Protein AF-G9WQK7-F1 (afdb_monomer_lite)

Radius of gyration: 15.36 Å; chains: 1; bounding box: 30×28×38 Å

pLDDT: mean 84.21, std 6.92, range [48.75, 92.44]

Structure (mmCIF, N/CA/C/O backbone):
data_AF-G9WQK7-F1
#
_entry.id   AF-G9WQK7-F1
#
loop_
_atom_site.group_PDB
_atom_site.id
_atom_site.type_symbol
_atom_site.label_atom_id
_atom_site.label_alt_id
_atom_site.label_comp_id
_atom_site.label_asym_id
_atom_site.label_entity_id
_atom_site.label_seq_id
_atom_site.pdbx_PDB_ins_code
_atom_site.Cartn_x
_atom_site.Cartn_y
_atom_site.Cartn_z
_atom_site.occupancy
_atom_site.B_iso_or_equiv
_atom_site.auth_seq_id
_atom_site.auth_comp_id
_atom_site.auth_asym_id
_atom_site.auth_atom_id
_atom_site.pdbx_PDB_model_num
ATOM 1 N N . MET A 1 1 ? 9.352 -19.002 -16.312 1.00 48.75 1 MET A N 1
ATOM 2 C CA . MET A 1 1 ? 9.731 -18.157 -17.466 1.00 48.75 1 MET A CA 1
ATOM 3 C C . MET A 1 1 ? 10.780 -17.165 -16.992 1.00 48.75 1 MET A C 1
ATOM 5 O O . MET A 1 1 ? 10.485 -16.407 -16.076 1.00 48.75 1 MET A O 1
ATOM 9 N N . ALA A 1 2 ? 12.004 -17.220 -17.521 1.00 63.75 2 ALA A N 1
ATOM 10 C CA . ALA A 1 2 ? 13.044 -16.256 -17.168 1.00 63.75 2 ALA A CA 1
ATOM 11 C C . ALA A 1 2 ? 12.718 -14.914 -17.838 1.00 63.75 2 ALA A C 1
ATOM 13 O O . ALA A 1 2 ? 12.583 -14.844 -19.058 1.00 63.75 2 ALA A O 1
ATOM 14 N N . VAL A 1 3 ? 12.520 -13.867 -17.039 1.00 69.75 3 VAL A N 1
ATOM 15 C CA . VAL A 1 3 ? 12.319 -12.502 -17.538 1.00 69.75 3 VAL A CA 1
ATOM 16 C C . VAL A 1 3 ? 13.588 -12.063 -18.259 1.00 69.75 3 VAL A C 1
ATOM 18 O O . VAL A 1 3 ? 14.672 -12.104 -17.683 1.00 69.75 3 VAL A O 1
ATOM 21 N N . SER A 1 4 ? 13.456 -11.645 -19.517 1.00 81.88 4 SER A N 1
ATOM 22 C CA . SER A 1 4 ? 14.590 -11.101 -20.269 1.00 81.88 4 SER A CA 1
ATOM 23 C C . SER A 1 4 ? 15.107 -9.818 -19.609 1.00 81.88 4 SER A C 1
ATOM 25 O O . SER A 1 4 ? 14.337 -9.043 -19.030 1.00 81.88 4 SER A O 1
ATOM 27 N N . GLU A 1 5 ? 16.405 -9.536 -19.735 1.00 79.25 5 GLU A N 1
ATOM 28 C CA . GLU A 1 5 ? 16.994 -8.295 -19.208 1.00 79.25 5 GLU A CA 1
ATOM 29 C C . GLU A 1 5 ? 16.293 -7.037 -19.749 1.00 79.25 5 GLU A C 1
ATOM 31 O O . GLU A 1 5 ? 16.142 -6.037 -19.042 1.00 79.25 5 GLU A O 1
ATOM 36 N N . ALA A 1 6 ? 15.801 -7.099 -20.990 1.00 79.88 6 ALA A N 1
ATOM 37 C CA . ALA A 1 6 ? 15.022 -6.034 -21.609 1.00 79.88 6 ALA A CA 1
ATOM 38 C C . ALA A 1 6 ? 13.699 -5.771 -20.863 1.00 79.88 6 ALA A C 1
ATOM 40 O O . ALA A 1 6 ? 13.368 -4.615 -20.584 1.00 79.88 6 ALA A O 1
ATOM 41 N N . GLN A 1 7 ? 12.974 -6.825 -20.469 1.00 75.62 7 GLN A N 1
ATOM 42 C CA . GLN A 1 7 ? 11.739 -6.709 -19.683 1.00 75.62 7 GLN A CA 1
ATOM 43 C C . GLN A 1 7 ? 12.005 -6.173 -18.270 1.00 75.62 7 GLN A C 1
ATOM 45 O O . GLN A 1 7 ? 11.238 -5.339 -17.774 1.00 75.62 7 GLN A O 1
ATOM 50 N N . ALA A 1 8 ? 13.109 -6.583 -17.639 1.00 79.75 8 ALA A N 1
ATOM 51 C CA . ALA A 1 8 ? 13.509 -6.064 -16.332 1.00 79.75 8 ALA A CA 1
ATOM 52 C C . ALA A 1 8 ? 13.804 -4.552 -16.389 1.00 79.75 8 ALA A C 1
ATOM 54 O O . ALA A 1 8 ? 13.275 -3.781 -15.581 1.00 79.75 8 ALA A O 1
ATOM 55 N N . ARG A 1 9 ? 14.571 -4.102 -17.395 1.00 80.12 9 ARG A N 1
ATOM 56 C CA . ARG A 1 9 ? 14.881 -2.675 -17.611 1.00 80.12 9 ARG A CA 1
ATOM 57 C C . ARG A 1 9 ? 13.633 -1.850 -17.924 1.00 80.12 9 ARG A C 1
ATOM 59 O O . ARG A 1 9 ? 13.479 -0.756 -17.381 1.00 80.12 9 ARG A O 1
ATOM 66 N N . ALA A 1 10 ? 12.731 -2.361 -18.763 1.00 82.12 10 ALA A N 1
ATOM 67 C CA . ALA A 1 10 ? 11.471 -1.687 -19.082 1.00 82.12 10 ALA A CA 1
ATOM 68 C C . ALA A 1 10 ? 10.589 -1.515 -17.833 1.00 82.12 10 ALA A C 1
ATOM 70 O O . ALA A 1 10 ? 10.093 -0.419 -17.567 1.00 82.12 10 ALA A O 1
ATOM 71 N N . THR A 1 11 ? 10.478 -2.564 -17.015 1.00 79.56 11 THR A N 1
ATOM 72 C CA . THR A 1 11 ? 9.722 -2.532 -15.755 1.00 79.56 11 THR A CA 1
ATOM 73 C C . THR A 1 11 ? 10.321 -1.536 -14.763 1.00 79.56 11 THR A C 1
ATOM 75 O O . THR A 1 11 ? 9.587 -0.779 -14.128 1.00 79.56 11 THR A O 1
ATOM 78 N N . ALA A 1 12 ? 11.651 -1.485 -14.644 1.00 79.94 12 ALA A N 1
ATOM 79 C CA . ALA A 1 12 ? 12.334 -0.525 -13.779 1.00 79.94 12 ALA A CA 1
ATOM 80 C C . ALA A 1 12 ? 12.090 0.928 -14.224 1.00 79.94 12 ALA A C 1
ATOM 82 O O . ALA A 1 12 ? 11.728 1.766 -13.397 1.00 79.94 12 ALA A O 1
ATOM 83 N N . LYS A 1 13 ? 12.205 1.217 -15.531 1.00 84.25 13 LYS A N 1
ATOM 84 C CA . LYS A 1 13 ? 11.912 2.547 -16.097 1.00 84.25 13 LYS A CA 1
ATOM 85 C C . LYS A 1 13 ? 10.462 2.962 -15.860 1.00 84.25 13 LYS A C 1
ATOM 87 O O . LYS A 1 13 ? 10.212 4.085 -15.428 1.00 84.25 13 LYS A O 1
ATOM 92 N N . TYR A 1 14 ? 9.513 2.056 -16.101 1.00 82.44 14 TYR A N 1
ATOM 93 C CA . TYR A 1 14 ? 8.099 2.314 -15.836 1.00 82.44 14 TYR A CA 1
ATOM 94 C C . TYR A 1 14 ? 7.862 2.612 -14.355 1.00 82.44 14 TYR A C 1
ATOM 96 O O . TYR A 1 14 ? 7.163 3.572 -14.026 1.00 82.44 14 TYR A O 1
ATOM 104 N N . LYS A 1 15 ? 8.487 1.836 -13.460 1.00 81.94 15 LYS A N 1
ATOM 105 C CA . LYS A 1 15 ? 8.329 2.033 -12.023 1.00 81.94 15 LYS A CA 1
ATOM 106 C C . LYS A 1 15 ? 8.879 3.378 -11.552 1.00 81.94 15 LYS A C 1
ATOM 108 O O . LYS A 1 15 ? 8.199 4.060 -10.798 1.00 81.94 15 LYS A O 1
ATOM 113 N N . ALA A 1 16 ? 10.060 3.769 -12.024 1.00 81.81 16 ALA A N 1
ATOM 114 C CA . ALA A 1 16 ? 10.675 5.048 -11.672 1.00 81.81 16 ALA A CA 1
ATOM 115 C C . ALA A 1 16 ? 9.885 6.260 -12.197 1.00 81.81 16 ALA A C 1
ATOM 117 O O . ALA A 1 16 ? 9.845 7.292 -11.537 1.00 81.81 16 ALA A O 1
ATOM 118 N N . LYS A 1 17 ? 9.245 6.136 -13.369 1.00 86.00 17 LYS A N 1
ATOM 119 C CA . LYS A 1 17 ? 8.456 7.222 -13.968 1.00 86.00 17 LYS A CA 1
ATOM 120 C C . LYS A 1 17 ? 7.079 7.392 -13.320 1.00 86.00 17 LYS A C 1
ATOM 122 O O . LYS A 1 17 ? 6.613 8.519 -13.204 1.00 86.00 17 LYS A O 1
ATOM 127 N N . ASN A 1 18 ? 6.421 6.293 -12.945 1.00 85.88 18 ASN A N 1
ATOM 128 C CA . ASN A 1 18 ? 5.003 6.313 -12.563 1.00 85.88 18 ASN A CA 1
ATOM 129 C C . ASN A 1 18 ? 4.744 6.099 -11.066 1.00 85.88 18 ASN A C 1
ATOM 131 O O . ASN A 1 18 ? 3.642 6.384 -10.607 1.00 85.88 18 ASN A O 1
ATOM 135 N N . TYR A 1 19 ? 5.721 5.610 -10.293 1.00 83.44 19 TYR A N 1
ATOM 136 C CA . TYR A 1 19 ? 5.552 5.408 -8.853 1.00 83.44 19 TYR A CA 1
ATOM 137 C C . TYR A 1 19 ? 6.530 6.260 -8.054 1.00 83.44 19 TYR A C 1
ATOM 139 O O . TYR A 1 19 ? 7.746 6.179 -8.224 1.00 83.44 19 TYR A O 1
ATOM 147 N N . LYS A 1 20 ? 5.985 7.019 -7.103 1.00 84.25 20 LYS A N 1
ATOM 148 C CA . LYS A 1 20 ? 6.758 7.679 -6.054 1.00 84.25 20 LYS A CA 1
ATOM 149 C C . LYS A 1 20 ? 6.767 6.786 -4.815 1.00 84.25 20 LYS A C 1
ATOM 151 O O . LYS A 1 20 ? 5.716 6.317 -4.386 1.00 84.25 20 LYS A O 1
ATOM 156 N N . ARG A 1 21 ? 7.953 6.517 -4.261 1.00 81.62 21 ARG A N 1
ATOM 157 C CA . ARG A 1 21 ? 8.088 5.761 -3.007 1.00 81.62 21 ARG A CA 1
ATOM 158 C C . ARG A 1 21 ? 7.778 6.676 -1.827 1.00 81.62 21 ARG A C 1
ATOM 160 O O . ARG A 1 21 ? 8.308 7.783 -1.769 1.00 81.62 21 ARG A O 1
ATOM 167 N N . VAL A 1 22 ? 6.953 6.193 -0.906 1.00 82.38 22 VAL A N 1
ATOM 168 C CA . VAL A 1 22 ? 6.707 6.824 0.394 1.00 82.38 22 VAL A CA 1
ATOM 169 C C . VAL A 1 22 ? 7.396 5.942 1.436 1.00 82.38 22 VAL A C 1
ATOM 171 O O . VAL A 1 22 ? 7.004 4.780 1.555 1.00 82.38 22 VAL A O 1
ATOM 174 N N . PRO A 1 23 ? 8.463 6.416 2.104 1.00 83.69 23 PRO A N 1
ATOM 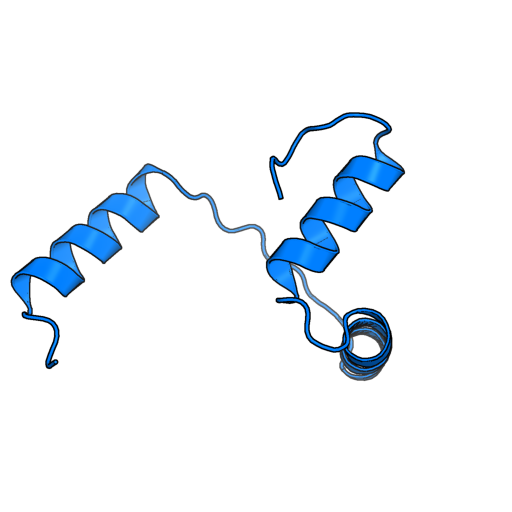175 C CA . PRO A 1 23 ? 9.062 5.670 3.202 1.00 83.69 23 PRO A CA 1
ATOM 176 C C . PRO A 1 23 ? 8.073 5.621 4.370 1.00 83.69 23 PRO A C 1
ATOM 178 O O . PRO A 1 23 ? 7.440 6.626 4.692 1.00 83.69 23 PRO A O 1
ATOM 181 N N . LEU A 1 24 ? 7.922 4.440 4.959 1.00 85.81 24 LEU A N 1
ATOM 182 C CA . LEU A 1 24 ? 7.090 4.199 6.128 1.00 85.81 24 LEU A CA 1
ATOM 183 C C . LEU A 1 24 ? 7.927 3.384 7.108 1.00 85.81 24 LEU A C 1
ATOM 185 O O . LEU A 1 24 ? 8.184 2.205 6.861 1.00 85.81 24 LEU A O 1
ATOM 189 N N . ASP A 1 25 ? 8.355 4.033 8.183 1.00 88.06 25 ASP A N 1
ATOM 190 C CA . ASP A 1 25 ? 9.085 3.383 9.262 1.00 88.06 25 ASP A CA 1
ATOM 191 C C . ASP A 1 25 ? 8.075 2.869 10.289 1.00 88.06 25 ASP A C 1
ATOM 193 O O . ASP A 1 25 ? 7.238 3.624 10.783 1.00 88.06 25 ASP A O 1
ATOM 197 N N . LEU A 1 26 ? 8.140 1.573 10.580 1.00 85.75 26 LEU A N 1
ATOM 198 C CA . LEU A 1 26 ? 7.293 0.893 11.558 1.00 85.75 26 LEU A CA 1
ATOM 199 C C . LEU A 1 26 ? 8.192 0.160 12.545 1.00 85.75 26 LEU A C 1
ATOM 201 O O . LEU A 1 26 ? 9.251 -0.358 12.169 1.00 85.75 26 LEU A O 1
ATOM 205 N N . ARG A 1 27 ? 7.759 0.068 13.800 1.00 90.12 27 ARG A N 1
ATOM 206 C CA . ARG A 1 27 ? 8.359 -0.878 14.740 1.00 90.12 27 ARG A CA 1
ATOM 207 C C . ARG A 1 27 ? 8.018 -2.301 14.303 1.00 90.12 27 ARG A C 1
ATOM 209 O O . ARG A 1 27 ? 6.978 -2.542 13.696 1.00 90.12 27 ARG A O 1
ATOM 216 N N . ILE A 1 28 ? 8.888 -3.251 14.642 1.00 90.44 28 ILE A N 1
ATOM 217 C CA . ILE A 1 28 ? 8.688 -4.669 14.300 1.00 90.44 28 ILE A CA 1
ATOM 218 C C . ILE A 1 28 ? 7.352 -5.170 14.865 1.00 90.44 28 ILE A C 1
ATOM 220 O O . ILE A 1 28 ? 6.572 -5.778 14.145 1.00 90.44 28 ILE A O 1
ATOM 224 N N . GLU A 1 29 ? 7.041 -4.805 16.108 1.00 92.44 29 GLU A N 1
ATOM 225 C CA . GLU A 1 29 ? 5.784 -5.162 16.778 1.00 92.44 29 GLU A CA 1
ATOM 226 C C . GLU A 1 29 ? 4.548 -4.595 16.057 1.00 92.44 29 GLU A C 1
ATOM 228 O O . GLU A 1 29 ? 3.540 -5.279 15.900 1.00 92.44 29 GLU A O 1
ATOM 233 N N . GLU A 1 30 ? 4.632 -3.355 15.566 1.00 89.44 30 GLU A N 1
ATOM 234 C CA . GLU A 1 30 ? 3.554 -2.716 14.799 1.00 89.44 30 GLU 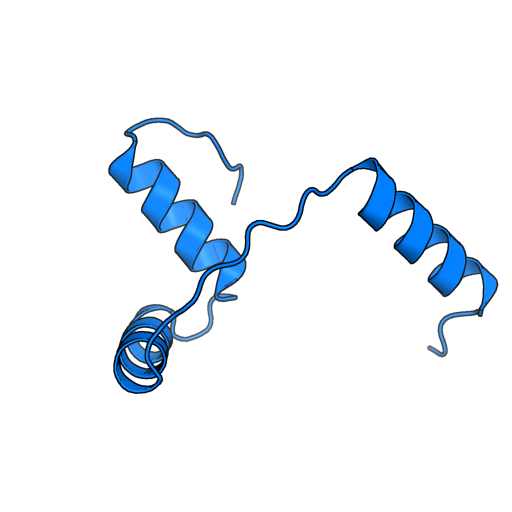A CA 1
ATOM 235 C C . GLU A 1 30 ? 3.376 -3.393 13.437 1.00 89.44 30 GLU A C 1
ATOM 237 O O . GLU A 1 30 ? 2.252 -3.578 12.970 1.00 89.44 30 GLU A O 1
ATOM 242 N N . TYR A 1 31 ? 4.481 -3.790 12.801 1.00 89.56 31 TYR A N 1
ATOM 243 C CA . TYR A 1 31 ? 4.451 -4.529 11.545 1.00 89.56 31 TYR A CA 1
ATOM 244 C C . TYR A 1 31 ? 3.824 -5.915 11.710 1.00 89.56 31 TYR A C 1
ATOM 246 O O . TYR A 1 31 ? 3.005 -6.305 10.880 1.00 89.56 31 TYR A O 1
ATOM 254 N N . ASP A 1 32 ? 4.172 -6.642 12.771 1.00 89.19 32 ASP A N 1
ATOM 255 C CA . ASP A 1 32 ? 3.611 -7.965 13.042 1.00 89.19 32 ASP A CA 1
ATOM 256 C C . ASP A 1 32 ? 2.109 -7.874 13.345 1.00 89.19 32 ASP A C 1
ATOM 258 O O . ASP A 1 32 ? 1.326 -8.610 12.745 1.00 89.19 32 ASP A O 1
ATOM 262 N N . ALA A 1 33 ? 1.678 -6.888 14.139 1.00 89.88 33 ALA A N 1
ATOM 263 C CA . ALA A 1 33 ? 0.256 -6.623 14.372 1.00 89.88 33 ALA A CA 1
ATOM 264 C C . ALA A 1 33 ? -0.499 -6.263 13.075 1.00 89.88 33 ALA A C 1
ATOM 266 O O . ALA A 1 33 ? -1.611 -6.738 12.834 1.00 89.88 33 ALA A O 1
ATOM 267 N N . LEU A 1 34 ? 0.106 -5.451 12.199 1.00 88.75 34 LEU A N 1
ATOM 268 C CA . LEU A 1 34 ? -0.463 -5.144 10.882 1.00 88.75 34 LEU A CA 1
ATOM 269 C C . LEU A 1 34 ? -0.525 -6.382 9.988 1.00 88.75 34 LEU A C 1
ATOM 271 O O . LEU A 1 34 ? -1.459 -6.530 9.204 1.00 88.75 34 LEU A O 1
ATOM 275 N N . LYS A 1 35 ? 0.464 -7.270 10.084 1.00 88.38 35 LYS A N 1
ATOM 276 C CA . LYS A 1 35 ? 0.528 -8.503 9.299 1.00 88.38 35 LYS A CA 1
ATOM 277 C C . LYS A 1 35 ? -0.552 -9.491 9.727 1.00 88.38 35 LYS A C 1
ATOM 279 O O . LYS A 1 35 ? -1.162 -10.101 8.856 1.00 88.38 35 LYS A O 1
ATOM 284 N N . GLU A 1 36 ? -0.828 -9.596 11.025 1.00 89.88 36 GLU A N 1
ATOM 285 C CA . GLU A 1 36 ? -1.954 -10.381 11.544 1.00 89.88 36 GLU A CA 1
ATOM 286 C C . GLU A 1 36 ? -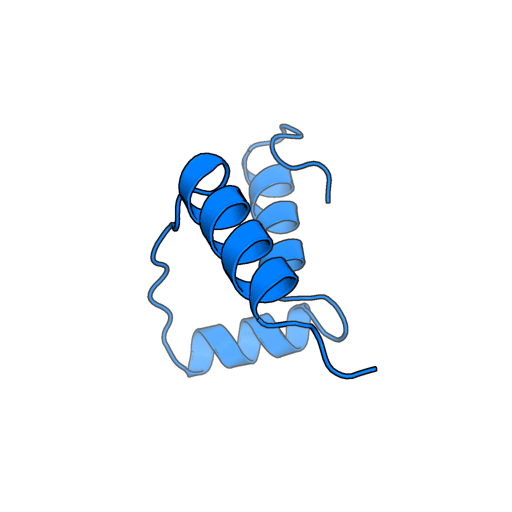3.299 -9.871 11.010 1.00 89.88 36 GLU A C 1
ATOM 288 O O . GLU A 1 36 ? -4.146 -10.668 10.618 1.00 89.88 36 GLU A O 1
ATOM 293 N N . GLN A 1 37 ? -3.483 -8.549 10.921 1.00 87.50 37 GLN A N 1
ATOM 294 C CA . GLN A 1 37 ? -4.710 -7.953 10.373 1.00 87.50 37 GLN A CA 1
ATOM 295 C C . GLN A 1 37 ? -4.803 -8.039 8.845 1.00 87.50 37 GLN A C 1
ATOM 297 O O . GLN A 1 37 ? -5.900 -8.138 8.294 1.00 87.50 37 GLN A O 1
ATOM 302 N N . ALA A 1 38 ? -3.667 -7.957 8.152 1.00 88.06 38 ALA A N 1
ATOM 303 C CA . ALA A 1 38 ? -3.612 -8.046 6.699 1.00 88.06 38 ALA A CA 1
ATOM 304 C C . ALA A 1 38 ? -3.871 -9.474 6.196 1.00 88.06 38 ALA A C 1
ATOM 306 O O . ALA A 1 38 ? -4.322 -9.627 5.060 1.00 88.06 38 ALA A O 1
ATOM 307 N N . ASP A 1 39 ? -3.611 -10.491 7.024 1.00 83.56 39 ASP A N 1
ATOM 308 C CA . ASP A 1 39 ? -3.780 -11.913 6.718 1.00 83.56 39 ASP A CA 1
ATOM 309 C C . ASP A 1 39 ? -3.124 -12.285 5.369 1.00 83.56 39 ASP A C 1
ATOM 311 O O . ASP A 1 39 ? -1.900 -12.210 5.219 1.00 83.56 39 ASP A O 1
ATOM 315 N N . SER A 1 40 ? -3.917 -12.615 4.343 1.00 83.31 40 SER A N 1
ATOM 316 C CA . SER A 1 40 ? -3.428 -12.954 3.001 1.00 83.31 40 SER A CA 1
ATOM 317 C C . SER A 1 40 ? -3.279 -11.752 2.056 1.00 83.31 40 SER A C 1
ATOM 319 O O . S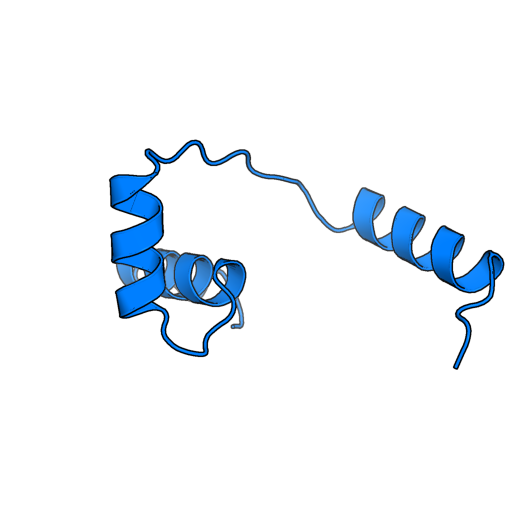ER A 1 40 ? -2.931 -11.918 0.882 1.00 83.31 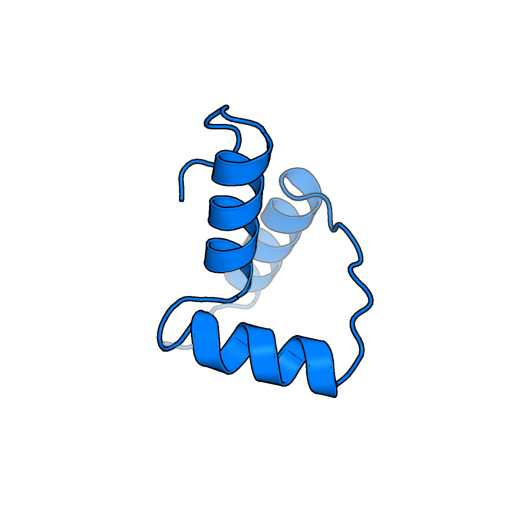40 SER A O 1
ATOM 321 N N . MET A 1 41 ? -3.601 -10.537 2.504 1.00 86.62 41 MET A N 1
ATOM 322 C CA . MET A 1 41 ? -3.576 -9.337 1.673 1.00 86.62 41 MET A CA 1
ATOM 323 C C . MET A 1 41 ? -2.159 -8.754 1.582 1.00 86.62 41 MET A C 1
ATOM 325 O O . MET A 1 41 ? -1.469 -8.618 2.593 1.00 86.62 41 MET A O 1
ATOM 329 N N . PRO A 1 42 ? -1.708 -8.315 0.390 1.00 88.38 42 PRO A N 1
ATOM 330 C CA . PRO A 1 42 ? -0.453 -7.588 0.284 1.00 88.38 42 PRO A CA 1
ATOM 331 C C . PRO A 1 42 ? -0.477 -6.338 1.168 1.00 88.38 42 PRO A C 1
ATOM 333 O O . PRO A 1 42 ? -1.376 -5.508 1.036 1.00 88.38 42 PRO A O 1
ATOM 336 N N . MET A 1 43 ? 0.548 -6.159 2.003 1.00 88.31 43 MET A N 1
ATOM 337 C CA . MET A 1 43 ? 0.638 -5.043 2.955 1.00 88.31 43 MET A CA 1
ATOM 338 C C . MET A 1 43 ? 0.418 -3.671 2.292 1.00 88.31 43 MET A C 1
ATOM 340 O O . MET A 1 43 ? -0.284 -2.816 2.815 1.00 88.31 43 MET A O 1
ATOM 344 N N . ASN A 1 44 ? 0.940 -3.472 1.078 1.00 87.56 44 ASN A N 1
ATOM 345 C CA . ASN A 1 44 ? 0.714 -2.246 0.305 1.00 87.56 44 ASN A CA 1
ATOM 346 C C . ASN A 1 44 ? -0.770 -2.017 -0.041 1.00 87.56 44 ASN A C 1
ATOM 348 O O . ASN A 1 44 ? -1.241 -0.884 -0.035 1.00 87.56 44 ASN A O 1
ATOM 352 N N . THR A 1 45 ? -1.510 -3.078 -0.363 1.00 87.06 45 THR A N 1
ATOM 353 C CA . THR A 1 45 ? -2.955 -3.016 -0.624 1.00 87.06 45 THR A CA 1
ATOM 354 C C . THR A 1 45 ? -3.712 -2.738 0.670 1.00 87.06 45 THR A C 1
ATOM 356 O O . THR A 1 45 ? -4.581 -1.870 0.676 1.00 87.06 45 THR A O 1
ATOM 359 N N . PHE A 1 46 ? -3.335 -3.404 1.766 1.00 90.69 46 PHE A N 1
ATOM 360 C CA . PHE A 1 46 ? -3.916 -3.175 3.088 1.00 90.69 46 PHE A CA 1
ATOM 361 C C . PHE A 1 46 ? -3.761 -1.712 3.529 1.00 90.69 46 PHE A C 1
ATOM 363 O O . PHE A 1 46 ? -4.755 -1.048 3.816 1.00 90.69 46 PHE A O 1
ATOM 370 N N . ILE A 1 47 ? -2.543 -1.164 3.457 1.00 89.00 47 ILE A N 1
ATOM 371 C CA . ILE A 1 47 ? -2.256 0.239 3.793 1.00 89.00 47 ILE A CA 1
ATOM 372 C C . ILE A 1 47 ? -3.075 1.193 2.913 1.00 89.00 47 ILE A C 1
ATOM 374 O O . ILE A 1 47 ? -3.656 2.149 3.415 1.00 89.00 47 ILE A O 1
ATOM 378 N N . LYS A 1 48 ? -3.178 0.936 1.605 1.00 88.81 48 LYS A N 1
ATOM 379 C CA . LYS A 1 48 ? -3.986 1.773 0.702 1.00 88.81 48 LYS A CA 1
ATOM 380 C C . LYS A 1 48 ? -5.476 1.748 1.046 1.00 88.81 48 LYS A C 1
ATOM 382 O O . LYS A 1 48 ? -6.116 2.795 0.997 1.00 88.81 48 LYS A O 1
ATOM 387 N N . LYS A 1 49 ? -6.023 0.586 1.421 1.00 89.12 49 LYS A N 1
ATOM 388 C CA . LYS A 1 49 ? -7.416 0.469 1.877 1.00 89.12 49 LYS A CA 1
ATOM 389 C C . LYS A 1 49 ? -7.636 1.200 3.196 1.00 89.12 49 LYS A C 1
ATOM 391 O O . LYS A 1 49 ? -8.604 1.947 3.305 1.00 89.12 49 LYS A O 1
ATOM 396 N N . ALA A 1 50 ? -6.718 1.048 4.148 1.00 89.25 50 ALA A N 1
ATOM 397 C CA . ALA A 1 50 ? -6.757 1.771 5.413 1.00 89.25 50 ALA A CA 1
ATOM 398 C C . ALA A 1 50 ? -6.715 3.292 5.194 1.00 89.25 50 ALA A C 1
ATOM 400 O O . ALA A 1 50 ? -7.496 4.020 5.800 1.00 89.25 50 ALA A O 1
ATOM 401 N N . LEU A 1 51 ? -5.875 3.771 4.271 1.00 89.06 51 LEU A N 1
ATOM 402 C CA . LEU A 1 51 ? -5.811 5.187 3.915 1.00 89.06 51 LEU A CA 1
ATOM 403 C C . LEU A 1 51 ? -7.107 5.683 3.266 1.00 89.06 51 LEU A C 1
ATOM 405 O O . LEU A 1 51 ? -7.589 6.733 3.668 1.00 89.06 51 LEU A O 1
ATOM 409 N N . ASN A 1 52 ? -7.701 4.939 2.326 1.00 90.62 52 ASN A N 1
ATOM 410 C CA . ASN A 1 52 ? -9.004 5.303 1.750 1.00 90.62 52 ASN A CA 1
ATOM 411 C C . ASN A 1 52 ? -10.106 5.373 2.816 1.00 90.62 52 ASN A C 1
ATOM 413 O O . ASN A 1 52 ? -10.926 6.289 2.808 1.00 90.62 52 ASN A O 1
ATOM 417 N N . ALA A 1 53 ? -10.133 4.397 3.729 1.00 89.38 53 ALA A N 1
ATOM 418 C CA . ALA A 1 53 ? -11.097 4.365 4.822 1.00 89.38 53 ALA A CA 1
ATOM 419 C C . ALA A 1 53 ? -10.898 5.554 5.777 1.00 89.38 53 ALA A C 1
ATOM 421 O O . ALA A 1 53 ? -11.875 6.171 6.192 1.00 89.38 53 ALA A O 1
ATOM 422 N N . TYR A 1 54 ? -9.645 5.911 6.077 1.00 90.69 54 TYR A N 1
ATOM 423 C CA . TYR A 1 54 ? -9.302 7.046 6.935 1.00 90.69 54 TYR A CA 1
ATOM 424 C C . TYR A 1 54 ? -9.639 8.401 6.297 1.00 90.69 54 TYR A C 1
ATOM 426 O O . TYR A 1 54 ? -10.156 9.288 6.971 1.00 90.69 54 TYR A O 1
ATOM 434 N N . THR A 1 55 ? -9.368 8.577 5.000 1.00 88.25 55 THR A N 1
ATOM 435 C CA . THR A 1 55 ? -9.667 9.830 4.288 1.00 88.25 55 THR A CA 1
ATOM 436 C C . THR A 1 55 ? -11.137 9.955 3.889 1.00 88.25 55 THR A C 1
ATOM 438 O O . THR A 1 55 ? -11.569 11.046 3.519 1.00 88.25 55 THR A O 1
ATOM 441 N N . GLY A 1 56 ? -11.903 8.858 3.925 1.00 84.69 56 GLY A N 1
ATOM 442 C CA . GLY A 1 56 ? -13.283 8.805 3.432 1.00 84.69 56 GLY A CA 1
ATOM 443 C C . GLY A 1 56 ? -13.394 9.020 1.919 1.00 84.69 56 GLY A C 1
ATOM 444 O O . GLY A 1 56 ? -14.481 9.286 1.408 1.00 84.69 56 GLY A O 1
ATOM 445 N N . GLN A 1 57 ? -12.274 8.938 1.198 1.00 81.94 57 GLN A N 1
ATOM 446 C CA . GLN A 1 57 ? -12.183 9.169 -0.239 1.00 81.94 57 GLN A CA 1
ATOM 447 C C . GLN A 1 57 ? -11.465 7.999 -0.903 1.00 81.94 57 GLN A C 1
ATOM 449 O O . GLN A 1 57 ? -10.443 7.514 -0.416 1.00 81.94 57 GLN A O 1
ATOM 454 N N . GLU A 1 58 ? -11.961 7.571 -2.061 1.00 82.94 58 GLU A N 1
ATOM 455 C CA . GLU A 1 58 ? -11.306 6.531 -2.851 1.00 82.94 58 GLU A CA 1
ATOM 456 C C . GLU A 1 58 ? -10.120 7.126 -3.631 1.00 82.94 58 GLU A C 1
ATOM 458 O O . GLU A 1 58 ? -10.221 7.482 -4.804 1.00 82.94 58 GLU A O 1
ATOM 463 N N . ILE A 1 59 ? -8.981 7.268 -2.949 1.00 83.88 59 ILE A N 1
ATOM 464 C CA . ILE A 1 59 ? -7.730 7.785 -3.527 1.00 83.88 59 ILE A CA 1
ATOM 465 C C . ILE A 1 59 ? -6.998 6.668 -4.277 1.00 83.88 59 ILE A C 1
ATOM 467 O O . ILE A 1 59 ? -6.434 6.873 -5.355 1.00 83.88 59 ILE A O 1
ATOM 471 N N . PHE A 1 60 ? -7.004 5.463 -3.711 1.00 83.81 60 PHE A N 1
ATOM 472 C CA . PHE A 1 60 ? -6.358 4.287 -4.276 1.00 83.81 60 PHE A CA 1
ATOM 473 C C . PHE A 1 60 ? -7.412 3.298 -4.781 1.00 83.81 60 PHE A C 1
ATOM 475 O O . PHE A 1 60 ? -8.212 2.808 -3.996 1.00 83.81 60 PHE A O 1
ATOM 482 N N . LYS A 1 61 ? -7.384 2.931 -6.065 1.00 78.38 61 LYS A N 1
ATOM 483 C CA . LYS A 1 61 ? -8.176 1.795 -6.568 1.00 78.38 61 LYS A CA 1
ATOM 484 C C . LYS A 1 61 ? -7.463 0.490 -6.199 1.00 78.38 61 LYS A C 1
ATOM 486 O O . LYS A 1 61 ? -6.485 0.135 -6.863 1.00 78.38 61 LYS A O 1
ATOM 491 N N . VAL A 1 62 ? -7.879 -0.156 -5.104 1.00 74.56 62 VAL A N 1
AT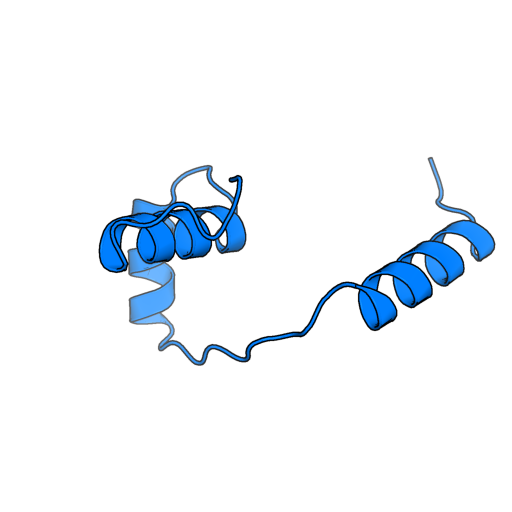OM 492 C CA . VAL A 1 62 ? -7.249 -1.358 -4.507 1.00 74.56 62 VAL A CA 1
ATOM 493 C C . VAL A 1 62 ? -8.236 -2.392 -3.995 1.00 74.56 62 VAL A C 1
ATOM 495 O O . VAL A 1 62 ? -9.299 -2.008 -3.472 1.00 74.56 62 VAL A O 1
#

Organism: NCBI:txid796943

Sequence (62 aa):
MAVSEAQARATAKYKAKNYKRVPLDLRIEEYDALKEQADSMPMNTFIKKALNAYTGQEIFKV

Secondary structure (DSSP, 8-state):
-PPPHHHHHHHHHHHHHH---------HHHHHHHHHHHTTS-HHHHHHHHHHHHHTS--S--

Foldseek 3Di:
DDDDPVNVVVVVVCCVVPDDDDDDDDDPVRVVVLCVVCPPHDSVVSVLVVVCVVVVHNPDPD